Protein AF-A0A354XIP0-F1 (afdb_monomer_lite)

Secondary structure (DSSP, 8-state):
-------------TTTT-SSEEEEEEEEEEEEE---STTTTEEEETTEEEE---EEEEEEEEEEEEETT-------

Foldseek 3Di:
DDDDDDDPPPPPPPPPPPPFFPDWDWQDWDKDWPQDDPVSQWDDDPNDTDGHTDIDTPDGGDTDTHGPPDDDDDDD

Structure (mmCIF, N/CA/C/O backbone):
data_AF-A0A354XIP0-F1
#
_entry.id   AF-A0A354XIP0-F1
#
loop_
_atom_site.group_PDB
_atom_site.id
_atom_site.type_symbol
_atom_site.label_atom_id
_atom_site.label_alt_id
_atom_site.label_comp_id
_atom_site.label_asym_id
_atom_site.label_entity_id
_atom_site.label_seq_id
_atom_site.pdbx_PDB_ins_code
_atom_site.Cartn_x
_atom_site.Cartn_y
_atom_site.Cartn_z
_atom_site.occupancy
_atom_site.B_iso_or_equiv
_atom_site.auth_seq_id
_atom_site.auth_comp_id
_atom_site.auth_asym_id
_atom_site.auth_atom_id
_atom_site.pdbx_PDB_model_num
ATOM 1 N N . MET A 1 1 ? 18.629 -55.964 3.295 1.00 44.72 1 MET A N 1
ATOM 2 C CA . MET A 1 1 ? 18.689 -54.704 4.063 1.00 44.72 1 MET A CA 1
ATOM 3 C C . MET A 1 1 ? 19.146 -53.609 3.115 1.00 44.72 1 MET A C 1
ATOM 5 O O . MET A 1 1 ? 20.343 -53.458 2.962 1.00 44.72 1 MET A O 1
ATOM 9 N N . ASN A 1 2 ? 18.227 -52.903 2.451 1.00 40.31 2 ASN A N 1
ATOM 10 C CA . ASN A 1 2 ? 18.560 -51.679 1.717 1.00 40.31 2 ASN A CA 1
ATOM 11 C C . ASN A 1 2 ? 17.687 -50.572 2.292 1.00 40.31 2 ASN A C 1
ATOM 13 O O . ASN A 1 2 ? 16.465 -50.597 2.166 1.00 40.31 2 ASN A O 1
ATOM 17 N N . ALA A 1 3 ? 18.349 -49.694 3.030 1.00 43.28 3 ALA A N 1
ATOM 18 C CA . ALA A 1 3 ? 17.778 -48.554 3.703 1.00 43.28 3 ALA A CA 1
ATOM 19 C C . ALA A 1 3 ? 17.983 -47.307 2.832 1.00 43.28 3 ALA A C 1
ATOM 21 O O . ALA A 1 3 ? 19.051 -47.149 2.247 1.00 43.28 3 ALA A O 1
ATOM 22 N N . GLN A 1 4 ? 16.989 -46.416 2.890 1.00 47.06 4 GLN A N 1
ATOM 23 C CA . GLN A 1 4 ? 17.044 -44.988 2.540 1.00 47.06 4 GLN A CA 1
ATOM 24 C C . GLN A 1 4 ? 17.076 -44.685 1.024 1.00 47.06 4 GLN A C 1
ATOM 26 O O . GLN A 1 4 ? 17.679 -45.405 0.243 1.00 47.06 4 GLN A O 1
ATOM 31 N N . ALA A 1 5 ? 16.403 -43.658 0.510 1.00 40.56 5 ALA A N 1
ATOM 32 C CA . ALA A 1 5 ? 15.961 -42.434 1.157 1.00 40.56 5 ALA A CA 1
ATOM 33 C C . ALA A 1 5 ? 14.606 -41.959 0.611 1.00 40.56 5 ALA A C 1
ATOM 35 O O . ALA A 1 5 ? 14.288 -42.110 -0.569 1.00 40.56 5 ALA A O 1
ATOM 36 N N . GLU A 1 6 ? 13.828 -41.386 1.521 1.00 43.44 6 GLU A N 1
ATOM 37 C CA . GLU A 1 6 ? 12.547 -40.736 1.298 1.00 43.44 6 GLU A CA 1
ATOM 38 C C . GLU A 1 6 ? 12.689 -39.602 0.277 1.00 43.44 6 GLU A C 1
ATOM 40 O O . GLU A 1 6 ? 13.599 -38.775 0.345 1.00 43.44 6 GLU A O 1
ATOM 45 N N . THR A 1 7 ? 11.771 -39.572 -0.685 1.00 46.50 7 THR A N 1
ATOM 46 C CA . THR A 1 7 ? 11.620 -38.489 -1.652 1.00 46.50 7 THR A CA 1
ATOM 47 C C . THR A 1 7 ? 11.192 -37.233 -0.899 1.00 46.50 7 THR A C 1
ATOM 49 O O . THR A 1 7 ? 10.009 -37.010 -0.650 1.00 46.50 7 THR A O 1
ATOM 52 N N . ILE A 1 8 ? 12.168 -36.419 -0.498 1.00 54.34 8 ILE A N 1
ATOM 53 C CA . ILE A 1 8 ? 11.925 -35.074 0.013 1.00 54.34 8 ILE A CA 1
ATOM 54 C C . ILE A 1 8 ? 11.281 -34.304 -1.136 1.00 54.34 8 ILE A C 1
ATOM 56 O O . ILE A 1 8 ? 11.927 -34.009 -2.140 1.00 54.34 8 ILE A O 1
ATOM 60 N N . ALA A 1 9 ? 9.984 -34.032 -1.007 1.00 48.66 9 ALA A N 1
ATOM 61 C CA . ALA A 1 9 ? 9.258 -33.166 -1.915 1.00 48.66 9 ALA A CA 1
ATOM 62 C C . ALA A 1 9 ? 9.955 -31.803 -1.914 1.00 48.66 9 ALA A C 1
ATOM 64 O O . ALA A 1 9 ? 9.897 -31.058 -0.934 1.00 48.66 9 ALA A O 1
ATOM 65 N N . THR A 1 10 ? 10.658 -31.508 -3.005 1.00 46.19 10 THR A N 1
ATOM 66 C CA . THR A 1 10 ? 11.245 -30.203 -3.275 1.00 46.19 10 THR A CA 1
ATOM 67 C C . THR A 1 10 ? 10.109 -29.189 -3.304 1.00 46.19 10 THR A C 1
ATOM 69 O O . THR A 1 10 ? 9.389 -29.061 -4.293 1.00 46.19 10 THR A O 1
ATOM 72 N N . MET A 1 11 ? 9.908 -28.488 -2.189 1.00 55.84 11 MET A N 1
ATOM 73 C CA . MET A 1 11 ? 9.139 -27.253 -2.190 1.00 55.84 11 MET A CA 1
ATOM 74 C C . MET A 1 11 ? 9.839 -26.309 -3.171 1.00 55.84 11 MET A C 1
ATOM 76 O O . MET A 1 11 ? 11.039 -26.079 -3.004 1.00 55.84 11 MET A O 1
ATOM 80 N N . PRO A 1 12 ? 9.155 -25.791 -4.203 1.00 48.91 12 PRO A N 1
ATOM 81 C CA . PRO A 1 12 ? 9.797 -24.894 -5.142 1.00 48.91 12 PRO A CA 1
ATOM 82 C C . PRO A 1 12 ? 10.204 -23.631 -4.385 1.00 48.91 12 PRO A C 1
ATOM 84 O O . PRO A 1 12 ? 9.366 -22.858 -3.914 1.00 48.91 12 PRO A O 1
ATOM 87 N N . THR A 1 13 ? 11.512 -23.436 -4.248 1.00 56.16 13 THR A N 1
ATOM 88 C CA . THR A 1 13 ? 12.109 -22.158 -3.881 1.00 56.16 13 THR A CA 1
ATOM 89 C C . THR A 1 13 ? 11.583 -21.132 -4.883 1.00 56.16 13 THR A C 1
ATOM 91 O O . THR A 1 13 ? 11.825 -21.257 -6.082 1.00 56.16 13 THR A O 1
ATOM 94 N N . GLN A 1 14 ? 10.838 -20.129 -4.411 1.00 57.00 14 GLN A N 1
ATOM 95 C CA . GLN A 1 14 ? 10.116 -19.132 -5.225 1.00 57.00 14 GLN A CA 1
ATOM 96 C C . GLN A 1 14 ? 10.992 -18.303 -6.194 1.00 57.00 14 GLN A C 1
ATOM 98 O O . GLN A 1 14 ? 10.463 -17.460 -6.910 1.00 57.00 14 GLN A O 1
ATOM 103 N N . ASN A 1 15 ? 12.301 -18.555 -6.264 1.00 56.75 15 ASN A N 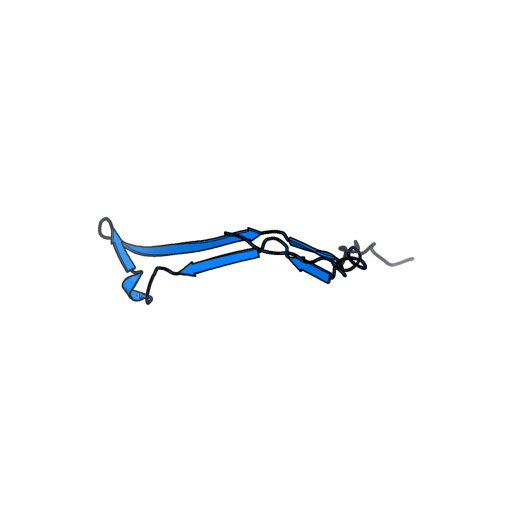1
ATOM 104 C CA . ASN A 1 15 ? 13.256 -17.826 -7.095 1.00 56.75 15 ASN A CA 1
ATOM 105 C C . ASN A 1 15 ? 13.580 -18.477 -8.452 1.00 56.75 15 ASN A C 1
ATOM 107 O O . ASN A 1 15 ? 14.295 -17.861 -9.235 1.00 56.75 15 ASN A O 1
ATOM 111 N N . GLU A 1 16 ? 13.079 -19.674 -8.778 1.00 53.81 16 GLU A N 1
ATOM 112 C CA . GLU A 1 16 ? 13.396 -20.299 -10.081 1.00 53.81 16 GLU A CA 1
ATOM 113 C C . GLU A 1 16 ? 12.531 -19.795 -11.253 1.00 53.81 16 GLU A C 1
ATOM 115 O O . GLU A 1 16 ? 12.879 -20.008 -12.412 1.00 53.81 16 GLU A O 1
ATOM 120 N N . ALA A 1 17 ? 11.443 -19.059 -10.992 1.00 55.56 17 ALA A N 1
ATOM 121 C CA . ALA A 1 17 ? 10.534 -18.580 -12.041 1.00 55.56 17 ALA A CA 1
ATOM 122 C C . ALA A 1 17 ? 10.837 -17.163 -12.572 1.00 55.56 17 ALA A C 1
ATOM 124 O O . ALA A 1 17 ? 10.050 -16.633 -13.355 1.00 55.56 17 ALA A O 1
ATOM 125 N N . SER A 1 18 ? 11.933 -16.511 -12.170 1.00 57.84 18 SER A N 1
ATOM 126 C CA . SER A 1 18 ? 12.125 -15.085 -12.477 1.00 57.84 18 SER A CA 1
ATOM 127 C C . SER A 1 18 ? 13.556 -14.702 -12.842 1.00 57.84 18 SER A C 1
ATOM 129 O O . SER A 1 18 ? 14.115 -13.767 -12.279 1.00 57.84 18 SER A O 1
ATOM 131 N N . ASN A 1 19 ? 14.140 -15.358 -13.844 1.00 60.62 19 ASN A N 1
ATOM 132 C CA . ASN A 1 19 ? 15.306 -14.776 -14.523 1.00 60.62 19 ASN A CA 1
ATOM 133 C C . ASN A 1 19 ? 14.953 -13.506 -15.333 1.00 60.62 19 ASN A C 1
ATOM 135 O O . ASN A 1 19 ? 15.851 -12.753 -15.699 1.00 60.62 19 ASN A O 1
ATOM 139 N N . ASP A 1 20 ? 13.660 -13.240 -15.575 1.00 77.75 20 ASP A N 1
ATOM 140 C CA . ASP A 1 20 ? 13.177 -12.131 -16.419 1.00 77.75 20 ASP A CA 1
ATOM 141 C C . ASP A 1 20 ? 12.570 -10.944 -15.629 1.00 77.75 20 ASP A C 1
ATOM 143 O O . ASP A 1 20 ? 12.431 -9.839 -16.153 1.00 77.75 20 ASP A O 1
ATOM 147 N N . SER A 1 21 ? 12.236 -11.130 -14.344 1.00 87.75 21 SER A N 1
ATOM 148 C CA . SER A 1 21 ? 11.657 -10.061 -13.512 1.00 87.75 21 SER A CA 1
ATOM 149 C C . SER A 1 21 ? 12.744 -9.273 -12.782 1.00 87.75 21 SER A C 1
ATOM 151 O O . SER A 1 21 ? 13.634 -9.844 -12.153 1.00 87.75 21 SER A O 1
ATOM 153 N N . LEU A 1 22 ? 12.669 -7.946 -12.859 1.00 91.81 22 LEU A N 1
ATOM 154 C CA . LEU A 1 22 ? 13.485 -7.016 -12.082 1.00 91.81 22 LEU A CA 1
ATOM 155 C C . LEU A 1 22 ? 12.908 -6.792 -10.675 1.00 91.81 22 LEU A C 1
ATOM 157 O O . LEU A 1 22 ? 13.672 -6.671 -9.720 1.00 91.81 22 LEU A O 1
ATOM 161 N N . LEU A 1 23 ? 11.581 -6.724 -10.542 1.00 92.31 23 LEU A N 1
ATOM 162 C CA . LEU A 1 23 ? 10.891 -6.529 -9.269 1.00 92.31 23 LEU A CA 1
ATOM 163 C C . LEU A 1 23 ? 9.612 -7.355 -9.238 1.00 92.31 23 LEU A C 1
ATOM 165 O O . LEU A 1 23 ? 8.722 -7.164 -10.062 1.00 92.31 23 LEU A O 1
ATOM 169 N N . GLN A 1 24 ? 9.475 -8.180 -8.204 1.00 94.31 24 GLN A N 1
ATOM 170 C CA . GLN A 1 24 ? 8.263 -8.942 -7.962 1.00 94.31 24 GLN A CA 1
ATOM 171 C C . GLN A 1 24 ? 7.704 -8.638 -6.570 1.00 94.31 24 GLN A C 1
ATOM 173 O O . GLN A 1 24 ? 8.361 -8.836 -5.552 1.00 94.31 24 GLN A O 1
ATOM 178 N N . ILE A 1 25 ? 6.461 -8.165 -6.530 1.00 94.56 25 ILE A N 1
ATOM 179 C CA . ILE A 1 25 ? 5.680 -7.939 -5.315 1.00 94.56 25 ILE A CA 1
ATOM 180 C C . ILE A 1 25 ? 4.485 -8.886 -5.340 1.00 94.56 25 ILE A C 1
ATOM 182 O O . ILE A 1 25 ? 3.792 -9.012 -6.356 1.00 94.56 25 ILE A O 1
ATOM 186 N N . ARG A 1 26 ? 4.223 -9.546 -4.211 1.00 95.62 26 ARG A N 1
ATOM 187 C CA . ARG A 1 26 ? 3.077 -10.441 -4.035 1.00 95.62 26 ARG A CA 1
ATOM 188 C C . ARG A 1 26 ? 2.360 -10.124 -2.724 1.00 95.62 26 ARG A C 1
ATOM 190 O O . ARG A 1 26 ? 2.981 -10.063 -1.669 1.00 95.62 26 ARG A O 1
ATOM 197 N N . GLY A 1 27 ? 1.050 -9.911 -2.798 1.00 96.31 27 GLY A N 1
ATOM 198 C CA . GLY A 1 27 ? 0.158 -9.739 -1.659 1.00 96.31 27 GLY A CA 1
ATOM 199 C C . GLY A 1 27 ? 0.464 -8.526 -0.782 1.00 96.31 27 GLY A C 1
ATOM 200 O O . GLY A 1 27 ? 0.173 -8.578 0.414 1.00 96.31 27 GLY A O 1
ATOM 201 N N . LEU A 1 28 ? 1.034 -7.446 -1.332 1.00 95.94 28 LEU A N 1
ATOM 202 C CA . LEU A 1 28 ? 1.451 -6.285 -0.546 1.00 95.94 28 LEU A CA 1
ATOM 203 C C . LEU A 1 28 ? 0.256 -5.658 0.165 1.00 95.94 28 LEU A C 1
ATOM 205 O O . LEU A 1 28 ? -0.699 -5.208 -0.466 1.00 95.94 28 LEU A O 1
ATOM 209 N N . LYS A 1 29 ? 0.321 -5.615 1.494 1.00 96.44 29 LYS A N 1
ATOM 210 C CA . LYS A 1 29 ? -0.690 -5.003 2.354 1.00 96.44 29 LYS A CA 1
ATOM 211 C C . LYS A 1 29 ? -0.023 -3.978 3.253 1.00 96.44 29 LYS A C 1
ATOM 213 O O . LYS A 1 29 ? 0.977 -4.279 3.901 1.00 96.44 29 LYS A O 1
ATOM 218 N N . LYS A 1 30 ? -0.606 -2.787 3.349 1.00 95.12 30 LYS A N 1
ATOM 219 C CA . LYS A 1 30 ? -0.172 -1.755 4.293 1.00 95.12 30 LYS A CA 1
ATOM 220 C C . LYS A 1 30 ? -1.388 -1.225 5.021 1.00 95.12 30 LYS A C 1
ATOM 222 O O . LYS A 1 30 ? -2.349 -0.781 4.400 1.00 95.12 30 LYS A O 1
ATOM 227 N N . ARG A 1 31 ? -1.325 -1.291 6.346 1.00 94.38 31 ARG A N 1
ATOM 228 C CA . ARG A 1 31 ? -2.342 -0.750 7.240 1.00 94.38 31 ARG A CA 1
ATOM 229 C C . ARG A 1 31 ? -1.708 0.262 8.179 1.00 94.38 31 ARG A C 1
ATOM 231 O O . ARG A 1 31 ? -0.543 0.103 8.546 1.00 94.38 31 ARG A O 1
ATOM 238 N N . PHE A 1 32 ? -2.4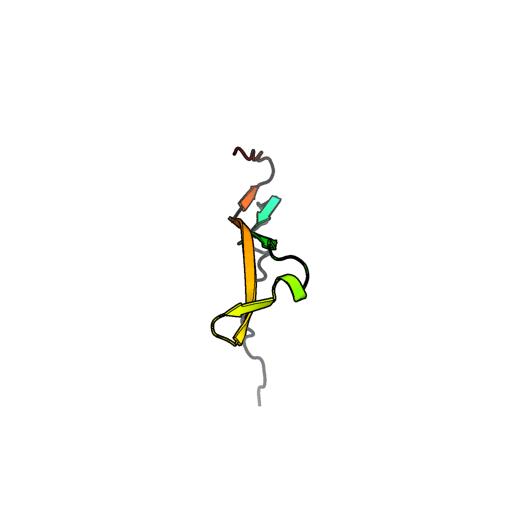85 1.260 8.564 1.00 92.25 32 PHE A N 1
ATOM 239 C CA . PHE A 1 32 ? -2.131 2.244 9.579 1.00 92.25 32 PHE A CA 1
ATOM 240 C C . PHE A 1 32 ? -3.129 2.139 10.729 1.00 92.25 32 PHE A C 1
ATOM 242 O O . PHE A 1 32 ? -4.332 2.047 10.487 1.00 92.25 32 PHE A O 1
ATOM 249 N N . SER A 1 33 ? -2.626 2.098 11.966 1.00 88.00 33 SER A N 1
ATOM 250 C CA . SER A 1 33 ? -3.479 2.137 13.158 1.00 88.00 33 SER A CA 1
ATOM 251 C C . SER A 1 33 ? -4.076 3.530 13.290 1.00 88.00 33 SER A C 1
ATOM 253 O O . SER A 1 33 ? -3.337 4.509 13.256 1.00 88.00 33 SER A O 1
ATOM 255 N N . LEU A 1 34 ? -5.395 3.604 13.441 1.00 84.62 34 LEU A N 1
ATOM 256 C CA . LEU A 1 34 ? -6.088 4.819 13.875 1.00 84.62 34 LEU A CA 1
ATOM 257 C C . LEU A 1 34 ? -6.238 4.883 15.388 1.00 84.62 34 LEU A C 1
ATOM 259 O O . LEU A 1 34 ? -6.500 5.936 15.957 1.00 84.62 34 LEU A O 1
ATOM 263 N N . SER A 1 35 ? -6.085 3.742 16.044 1.00 80.94 35 SER A N 1
ATOM 264 C CA . SER A 1 35 ? -6.124 3.669 17.490 1.00 80.94 35 SER A CA 1
ATOM 265 C C . SER A 1 35 ? -4.805 4.186 18.055 1.00 80.94 35 SER A C 1
ATOM 267 O O . SER A 1 35 ? -3.745 3.698 17.650 1.00 80.94 35 SER A O 1
ATOM 269 N N . GLY A 1 36 ? -4.897 5.158 18.966 1.00 72.12 36 GLY A N 1
ATOM 270 C CA . GLY A 1 36 ? -3.772 5.700 19.727 1.00 72.12 36 GLY A CA 1
ATOM 271 C C . GLY A 1 36 ? -3.235 4.712 20.762 1.00 72.12 36 GLY A C 1
ATOM 272 O O . GLY A 1 36 ? -3.296 3.491 20.570 1.00 72.12 36 GLY A O 1
ATOM 273 N N . ASP A 1 37 ? -2.696 5.223 21.864 1.00 78.62 37 ASP A N 1
ATOM 274 C CA . ASP A 1 37 ? -2.027 4.404 22.877 1.00 78.62 37 ASP A CA 1
ATOM 275 C C . ASP A 1 37 ? -2.966 3.386 23.542 1.00 78.62 37 ASP A C 1
ATOM 277 O O . ASP A 1 37 ? -4.191 3.484 23.489 1.00 78.62 37 ASP A O 1
ATOM 281 N N . PHE A 1 38 ? -2.387 2.372 24.192 1.00 74.50 38 PHE A N 1
ATOM 282 C CA . PHE A 1 38 ? -3.094 1.195 24.714 1.00 74.50 38 PHE A CA 1
ATOM 283 C C . PHE A 1 38 ? -4.378 1.504 25.514 1.00 74.50 38 PHE A C 1
ATOM 285 O O . PHE A 1 38 ? -5.374 0.798 25.346 1.00 74.50 38 PHE A O 1
ATOM 292 N N . LEU A 1 39 ? -4.376 2.557 26.342 1.00 77.44 39 LEU A N 1
ATOM 293 C CA . LEU A 1 39 ? -5.537 2.957 27.150 1.00 77.44 39 LEU A CA 1
ATOM 294 C C . LEU A 1 39 ? -6.640 3.635 26.326 1.00 77.44 39 LEU A C 1
ATOM 296 O O . LEU A 1 39 ? -7.815 3.454 26.633 1.00 77.44 39 LEU A O 1
ATOM 300 N N . GLU A 1 40 ? -6.298 4.351 25.254 1.00 72.31 40 GLU A N 1
ATOM 301 C CA . GLU A 1 40 ? -7.284 4.988 24.369 1.00 72.31 40 GLU A CA 1
ATOM 302 C C . GLU A 1 40 ? -8.067 3.962 23.542 1.00 72.31 40 GLU A C 1
ATOM 304 O O . GLU A 1 40 ? -9.224 4.187 23.174 1.00 72.31 40 GLU A O 1
ATOM 309 N N . GLN A 1 41 ? -7.463 2.796 23.292 1.00 81.88 41 GLN A N 1
ATOM 310 C CA . GLN A 1 41 ? -8.120 1.668 22.623 1.00 81.88 41 GLN A CA 1
ATOM 311 C C . GLN A 1 41 ? -9.168 0.994 23.519 1.00 81.88 41 GLN A C 1
ATOM 313 O O . GLN A 1 41 ? -9.953 0.173 23.045 1.00 81.88 41 GLN A O 1
ATOM 318 N N . LEU A 1 42 ? -9.178 1.293 24.817 1.00 84.94 42 LEU A N 1
ATOM 319 C CA . LEU A 1 42 ? -10.030 0.648 25.802 1.00 84.94 42 LEU A CA 1
ATOM 320 C C . LEU A 1 42 ? -11.346 1.430 25.948 1.00 84.94 42 LEU A C 1
ATOM 322 O O . LEU A 1 42 ? -11.366 2.611 26.279 1.00 84.94 42 LEU A O 1
ATOM 326 N N . ARG A 1 43 ? -12.473 0.778 25.661 1.00 81.38 43 ARG A N 1
ATOM 327 C CA . ARG A 1 43 ? -13.822 1.363 25.678 1.00 81.38 43 ARG A CA 1
ATOM 328 C C . ARG A 1 43 ? -14.720 0.568 26.618 1.00 81.38 43 ARG A C 1
ATOM 330 O O . ARG A 1 43 ? -14.596 -0.647 26.714 1.00 81.38 43 ARG A O 1
ATOM 337 N N . PHE A 1 44 ? -15.682 1.222 27.259 1.00 86.56 44 PHE A N 1
ATOM 338 C CA . PHE A 1 44 ? -16.744 0.527 27.988 1.00 86.56 44 PHE A CA 1
ATOM 339 C C . PHE A 1 44 ? -17.962 0.337 27.075 1.00 86.56 44 PHE A C 1
ATOM 341 O O . PHE A 1 44 ? -18.538 1.310 26.594 1.00 86.56 44 PHE A O 1
ATOM 348 N N . LYS A 1 45 ? -18.370 -0.915 26.836 1.00 82.44 45 LYS A N 1
ATOM 349 C CA . LYS A 1 45 ? -19.630 -1.256 26.152 1.00 82.44 45 LYS A CA 1
ATOM 350 C C . LYS A 1 45 ? -20.417 -2.251 26.999 1.00 82.44 45 LYS A C 1
ATOM 352 O O . LYS A 1 45 ? -19.925 -3.332 27.303 1.00 82.44 45 LYS A O 1
ATOM 357 N N . GLY A 1 46 ? -21.643 -1.882 27.380 1.00 80.81 46 GLY A N 1
ATOM 358 C CA . GLY A 1 46 ? -22.553 -2.763 28.125 1.00 80.81 46 GLY A CA 1
ATOM 359 C C . GLY A 1 46 ? -22.008 -3.220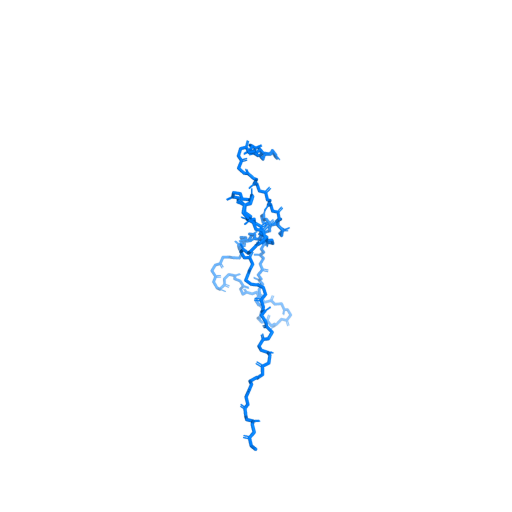 29.483 1.00 80.81 46 GLY A C 1
ATOM 360 O O . GLY A 1 46 ? -22.157 -4.384 29.838 1.00 80.81 46 GLY A O 1
ATOM 361 N N . GLY A 1 47 ? -21.304 -2.339 30.203 1.00 88.94 47 GLY A N 1
ATOM 362 C CA . GLY A 1 47 ? -20.692 -2.655 31.501 1.00 88.94 47 GLY A CA 1
ATOM 363 C C . GLY A 1 47 ? -19.404 -3.486 31.428 1.00 88.94 47 GLY A C 1
ATOM 364 O O . GLY A 1 47 ? -18.833 -3.800 32.468 1.00 88.94 47 GLY A O 1
ATOM 365 N N . LYS A 1 48 ? -18.917 -3.827 30.226 1.00 88.75 48 LYS A N 1
ATOM 366 C CA . LYS A 1 48 ? -17.659 -4.559 30.020 1.00 88.75 48 LYS A CA 1
ATOM 367 C C . LYS A 1 48 ? -16.613 -3.675 29.351 1.00 88.75 48 LYS A C 1
ATOM 369 O O . LYS A 1 48 ? -16.927 -2.881 28.461 1.00 88.75 48 LYS A O 1
ATOM 374 N N . LEU A 1 49 ? -15.365 -3.847 29.774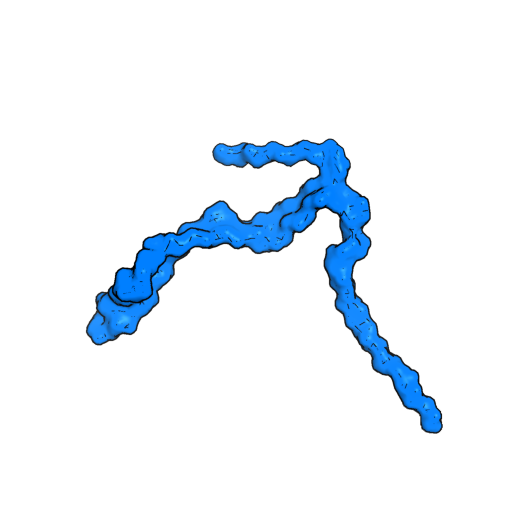 1.00 88.25 49 LEU A N 1
ATOM 375 C CA . LEU A 1 49 ? -14.202 -3.213 29.171 1.00 88.25 49 LEU A CA 1
ATOM 376 C C . LEU A 1 49 ? -13.822 -3.984 27.899 1.00 88.25 49 LEU A C 1
ATOM 378 O O . LEU A 1 49 ? -13.530 -5.177 27.956 1.00 88.25 49 LEU A O 1
ATOM 382 N N . VAL A 1 50 ? -13.868 -3.322 26.748 1.00 87.88 50 VAL A N 1
ATOM 383 C CA . VAL A 1 50 ? -13.583 -3.901 25.432 1.00 87.88 50 VAL A CA 1
ATOM 384 C C . VAL A 1 50 ? -12.475 -3.118 24.745 1.00 87.88 50 VAL A C 1
ATOM 386 O O . VAL A 1 50 ? -12.418 -1.894 24.833 1.00 87.88 50 VAL A O 1
ATOM 389 N N . ARG A 1 51 ? -11.594 -3.817 24.029 1.00 87.94 51 ARG A N 1
ATOM 390 C CA . ARG A 1 51 ? -10.581 -3.174 23.192 1.00 87.94 51 ARG A CA 1
ATOM 391 C C . ARG A 1 51 ? -11.153 -2.939 21.800 1.00 87.94 51 ARG A C 1
ATOM 393 O O . ARG A 1 51 ? -11.611 -3.879 21.157 1.00 87.94 51 ARG A O 1
ATOM 400 N N . HIS A 1 52 ? -11.121 -1.698 21.343 1.00 85.44 52 HIS A N 1
ATOM 401 C CA . HIS A 1 52 ? -11.555 -1.302 20.014 1.00 85.44 52 HIS A CA 1
ATOM 402 C C . HIS A 1 52 ? -10.341 -0.850 19.203 1.00 85.44 52 HIS A C 1
ATOM 404 O O . HIS A 1 52 ? -9.634 0.069 19.611 1.00 85.44 52 HIS A O 1
ATOM 410 N N . GLN A 1 53 ? -10.089 -1.526 18.082 1.00 87.62 53 GLN A N 1
ATOM 411 C CA . GLN A 1 53 ? -8.981 -1.217 17.184 1.00 87.62 53 GLN A CA 1
ATOM 412 C C . GLN A 1 53 ? -9.503 -0.886 15.794 1.00 87.62 53 GLN A C 1
ATOM 414 O O . GLN A 1 53 ? -10.250 -1.665 15.206 1.00 87.62 53 GLN A O 1
ATOM 419 N N . GLU A 1 54 ? -9.063 0.247 15.270 1.00 87.94 54 GLU A N 1
ATOM 420 C CA . GLU A 1 54 ? -9.420 0.744 13.949 1.00 87.94 54 GLU A CA 1
ATOM 421 C C . GLU A 1 54 ? -8.166 0.863 13.088 1.00 87.94 54 GLU A C 1
ATOM 423 O O . GLU A 1 54 ? -7.100 1.278 13.553 1.00 87.94 54 GLU A O 1
ATOM 428 N N . PHE A 1 55 ? -8.297 0.495 11.814 1.00 89.75 55 PHE A N 1
ATOM 429 C CA . PHE A 1 55 ? -7.189 0.489 10.867 1.00 89.75 55 PHE A CA 1
ATOM 430 C C . PHE A 1 55 ? -7.617 1.069 9.519 1.00 89.75 55 PHE A C 1
ATOM 432 O O . PHE A 1 55 ? -8.616 0.632 8.944 1.00 89.75 55 PHE A O 1
ATOM 439 N N . ILE A 1 56 ? -6.804 1.971 8.965 1.00 91.88 56 ILE A N 1
ATOM 440 C CA . ILE A 1 56 ? -6.889 2.354 7.549 1.00 91.88 56 ILE A CA 1
ATOM 441 C C . ILE A 1 56 ? -6.076 1.363 6.733 1.00 91.88 56 ILE A C 1
ATOM 443 O O . ILE A 1 56 ? -4.930 1.057 7.064 1.00 91.88 56 ILE A O 1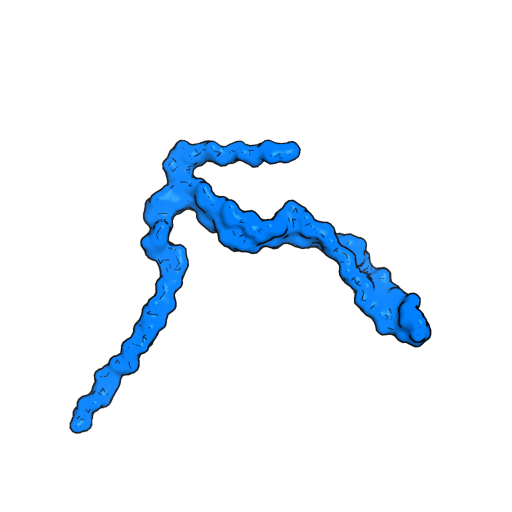
ATOM 447 N N . HIS A 1 57 ? -6.655 0.896 5.635 1.00 92.38 57 HIS A N 1
ATOM 448 C CA . HIS A 1 57 ? -5.996 0.005 4.695 1.00 92.38 57 HIS A CA 1
ATOM 449 C C . HIS A 1 57 ? -5.477 0.803 3.498 1.00 92.38 57 HIS A C 1
ATOM 451 O O . HIS A 1 57 ? -6.219 1.076 2.561 1.00 92.38 57 HIS A O 1
ATOM 457 N N . ALA A 1 58 ? -4.203 1.188 3.544 1.00 92.38 58 ALA A N 1
ATOM 458 C CA . ALA A 1 58 ? -3.572 1.988 2.497 1.00 92.38 58 ALA A CA 1
ATOM 459 C C . ALA A 1 58 ? -3.185 1.168 1.260 1.00 92.38 58 ALA A C 1
ATOM 461 O O . ALA A 1 58 ? -3.199 1.687 0.152 1.00 92.38 58 ALA A O 1
ATOM 462 N N . ILE A 1 59 ? -2.838 -0.111 1.437 1.00 95.50 59 ILE A N 1
ATOM 463 C CA . ILE A 1 59 ? -2.567 -1.029 0.324 1.00 95.50 59 ILE A CA 1
ATOM 464 C C . ILE A 1 59 ? -3.271 -2.354 0.608 1.00 95.50 59 ILE A C 1
ATOM 466 O O . ILE A 1 59 ? -3.126 -2.906 1.703 1.00 95.50 59 ILE A O 1
ATOM 470 N N . ASN A 1 60 ? -4.005 -2.867 -0.382 1.00 93.62 60 ASN A N 1
ATOM 471 C CA . ASN A 1 60 ? -4.889 -4.026 -0.253 1.00 93.62 60 ASN A CA 1
ATOM 472 C C . ASN A 1 60 ? -4.475 -5.189 -1.157 1.00 93.62 60 ASN A C 1
ATOM 474 O O . ASN A 1 60 ? -5.129 -5.480 -2.149 1.00 93.62 60 ASN A O 1
ATOM 478 N N . GLY A 1 61 ? -3.405 -5.892 -0.788 1.00 93.50 61 GLY A N 1
ATOM 479 C CA . GLY A 1 61 ? -3.025 -7.143 -1.446 1.00 93.50 61 GLY A CA 1
ATOM 480 C C . GLY A 1 61 ? -2.559 -6.950 -2.887 1.00 93.50 61 GLY A C 1
ATOM 481 O O . GLY A 1 61 ? -2.976 -7.697 -3.765 1.00 93.50 61 GLY A O 1
ATOM 482 N N . VAL A 1 62 ? -1.702 -5.958 -3.129 1.00 95.75 62 VAL A N 1
ATOM 483 C CA . VAL A 1 62 ? -1.202 -5.645 -4.473 1.00 95.75 62 VAL A CA 1
ATOM 484 C C . VAL A 1 62 ? -0.160 -6.673 -4.915 1.00 95.75 62 VAL A C 1
ATOM 486 O O . VAL A 1 62 ? 0.779 -6.987 -4.179 1.00 95.75 62 VAL A O 1
ATOM 489 N N . ASN A 1 63 ? -0.326 -7.170 -6.139 1.00 95.50 63 ASN A N 1
ATOM 490 C CA . ASN A 1 63 ? 0.658 -7.973 -6.854 1.00 95.50 63 ASN A CA 1
ATOM 491 C C . ASN A 1 63 ? 1.235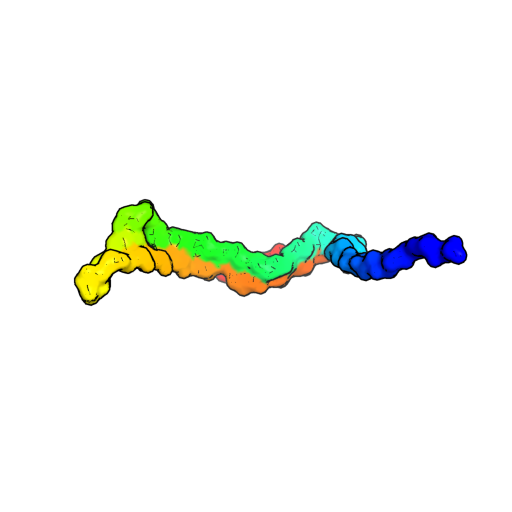 -7.123 -7.986 1.00 95.50 63 ASN A C 1
ATOM 493 O O . ASN A 1 63 ? 0.472 -6.532 -8.745 1.00 95.50 63 ASN A O 1
ATOM 497 N N . LEU A 1 64 ? 2.558 -7.074 -8.104 1.00 94.44 64 LEU A N 1
ATOM 498 C CA . LEU A 1 64 ? 3.250 -6.332 -9.153 1.00 94.44 64 LEU A CA 1
ATOM 499 C C . LEU A 1 64 ? 4.411 -7.163 -9.683 1.00 94.44 64 LEU A C 1
ATOM 501 O O . LEU A 1 64 ? 5.073 -7.868 -8.923 1.00 94.44 64 LEU A O 1
ATOM 505 N N . ASP A 1 65 ? 4.639 -7.101 -10.982 1.00 94.38 65 ASP A N 1
ATOM 506 C CA . ASP A 1 65 ? 5.791 -7.699 -11.639 1.00 94.38 65 ASP A CA 1
ATOM 507 C C . ASP A 1 65 ? 6.326 -6.667 -12.630 1.00 94.38 65 ASP A C 1
ATOM 509 O O . ASP A 1 65 ? 5.543 -6.123 -13.406 1.00 94.38 65 ASP A O 1
ATOM 513 N N . ILE A 1 66 ? 7.611 -6.339 -12.544 1.00 93.75 66 ILE A N 1
ATOM 514 C CA . ILE A 1 66 ? 8.279 -5.396 -13.443 1.00 93.75 66 ILE A CA 1
ATOM 515 C C . ILE A 1 66 ? 9.494 -6.105 -14.011 1.00 93.75 66 ILE A C 1
ATOM 517 O O . ILE A 1 66 ? 10.344 -6.564 -13.247 1.00 93.75 66 ILE A O 1
ATOM 521 N N . LYS A 1 67 ? 9.607 -6.164 -15.334 1.00 93.69 67 LYS A N 1
ATOM 522 C CA . LYS A 1 67 ? 10.756 -6.750 -16.029 1.00 93.69 67 LYS A CA 1
ATOM 523 C C . LYS A 1 67 ? 11.857 -5.724 -16.268 1.00 93.69 67 LYS A C 1
ATOM 525 O O . LYS A 1 67 ? 11.680 -4.515 -16.119 1.00 93.69 67 LYS A O 1
ATOM 530 N N . ARG A 1 68 ? 13.043 -6.199 -16.644 1.00 92.44 68 ARG A N 1
ATOM 531 C CA . ARG A 1 68 ? 14.156 -5.301 -16.990 1.00 92.44 68 ARG A CA 1
ATOM 532 C C . ARG A 1 68 ? 13.813 -4.496 -18.245 1.00 92.44 68 ARG A C 1
ATOM 534 O O . ARG A 1 68 ? 13.394 -5.060 -19.247 1.00 92.44 68 ARG A O 1
ATOM 541 N N . GLY A 1 69 ? 14.040 -3.185 -18.193 1.00 93.25 69 GLY A N 1
ATOM 542 C CA . GLY A 1 69 ? 13.758 -2.272 -19.305 1.00 93.25 69 GLY A CA 1
ATOM 543 C C . GLY A 1 69 ? 12.326 -1.731 -19.341 1.00 93.25 69 GLY A C 1
ATOM 544 O O . GLY A 1 69 ? 12.048 -0.848 -20.147 1.00 93.25 69 GLY A O 1
ATOM 545 N N . GLU A 1 70 ? 11.435 -2.194 -18.460 1.00 93.00 70 GLU A N 1
ATOM 546 C CA . GLU A 1 70 ? 10.093 -1.630 -18.315 1.00 93.00 70 GLU A CA 1
ATOM 547 C C . GLU A 1 70 ? 10.103 -0.399 -17.400 1.00 93.00 70 GLU A C 1
ATOM 549 O O . GLU A 1 70 ? 10.796 -0.355 -16.381 1.00 93.00 70 GLU A O 1
ATOM 554 N N . ALA A 1 71 ? 9.295 0.599 -17.754 1.00 94.12 71 ALA A N 1
ATOM 555 C CA . ALA A 1 71 ? 8.997 1.742 -16.904 1.00 94.12 71 ALA A CA 1
ATOM 556 C C . ALA A 1 71 ? 7.541 1.646 -16.442 1.00 94.12 71 ALA A C 1
ATOM 558 O O . ALA A 1 71 ? 6.622 1.604 -17.259 1.00 94.12 71 ALA A O 1
ATOM 559 N N . LEU A 1 72 ? 7.336 1.623 -15.126 1.00 93.62 72 LEU A N 1
ATOM 560 C CA . LEU A 1 72 ? 6.013 1.626 -14.514 1.00 93.62 72 LEU A CA 1
ATOM 561 C C . LEU A 1 72 ? 5.757 2.995 -13.878 1.00 93.62 72 LEU A C 1
ATOM 563 O O . LEU A 1 72 ? 6.500 3.417 -12.992 1.00 93.62 72 LEU A O 1
ATOM 567 N N . CYS A 1 73 ? 4.677 3.657 -14.283 1.00 94.38 73 CYS A N 1
ATOM 568 C CA . CYS A 1 73 ? 4.184 4.861 -13.622 1.00 94.38 73 CYS A CA 1
ATOM 569 C C . CYS A 1 73 ? 2.916 4.540 -12.834 1.00 94.38 73 CYS A C 1
ATOM 571 O O . CYS A 1 73 ? 1.988 3.922 -13.352 1.00 94.38 73 CYS A O 1
ATOM 573 N N . VAL A 1 74 ? 2.877 4.985 -11.580 1.00 93.31 74 VAL A N 1
ATOM 574 C CA . VAL A 1 74 ? 1.683 4.915 -10.737 1.00 93.31 74 VAL A CA 1
ATOM 575 C C . VAL A 1 74 ? 0.952 6.246 -10.848 1.00 93.31 74 VAL A C 1
ATOM 577 O O . VAL A 1 74 ? 1.560 7.298 -10.659 1.00 93.31 74 VAL A O 1
ATOM 580 N N . VAL A 1 75 ? -0.340 6.192 -11.154 1.00 91.44 75 VAL A N 1
ATOM 581 C CA . VAL A 1 75 ? -1.233 7.354 -11.205 1.00 91.44 75 VAL A CA 1
ATOM 582 C C . VAL A 1 75 ? -2.431 7.094 -10.302 1.00 91.44 75 VAL A C 1
ATOM 584 O O . VAL A 1 75 ? -2.921 5.965 -10.233 1.00 91.44 75 VAL A O 1
ATOM 587 N N . GLY A 1 76 ? -2.869 8.123 -9.588 1.00 79.44 76 GLY A N 1
ATOM 588 C CA . GLY A 1 76 ? -3.939 8.059 -8.600 1.00 79.44 76 GLY A CA 1
ATOM 589 C C . GLY A 1 76 ? -4.219 9.428 -8.016 1.00 79.44 76 GLY A C 1
ATOM 590 O O . GLY A 1 76 ? -3.281 10.258 -8.021 1.00 79.44 76 GLY A O 1
#

Sequence (76 aa):
MNAQAETIATMPTQNEASNDSLLQIRGLKKRFSLSGDFLEQLRFKGGKLVRHQEFIHAINGVNLDIKRGEALCVVG

Radius of gyration: 23.45 Å; chains: 1; bounding box: 41×63×51 Å

pLDDT: mean 79.38, std 17.92, range [40.31, 96.44]